Protein AF-A0A2A4NER6-F1 (afdb_monomer_lite)

Structure (mmCIF, N/CA/C/O backbone):
data_AF-A0A2A4NER6-F1
#
_entry.id   AF-A0A2A4NER6-F1
#
loop_
_atom_site.group_PDB
_atom_site.id
_atom_site.type_symbol
_atom_site.label_atom_id
_atom_site.label_alt_id
_atom_site.label_comp_id
_atom_site.label_asym_id
_atom_site.label_entity_id
_atom_site.label_seq_id
_atom_site.pdbx_PDB_ins_code
_atom_site.Cartn_x
_atom_site.Cartn_y
_atom_site.Cartn_z
_atom_site.occupancy
_atom_site.B_iso_or_equiv
_atom_site.auth_seq_id
_atom_site.auth_comp_id
_atom_site.auth_asym_id
_atom_site.auth_atom_id
_atom_site.pdbx_PDB_model_num
ATOM 1 N N . MET A 1 1 ? 39.758 15.049 -46.552 1.00 38.69 1 MET A N 1
ATOM 2 C CA . MET A 1 1 ? 39.589 13.635 -46.148 1.00 38.69 1 MET A CA 1
ATOM 3 C C . MET A 1 1 ? 38.946 13.609 -44.771 1.00 38.69 1 MET A C 1
ATOM 5 O O . MET A 1 1 ? 39.485 14.203 -43.851 1.00 38.69 1 MET A O 1
ATOM 9 N N . LYS A 1 2 ? 37.754 13.012 -44.674 1.00 47.19 2 LYS A N 1
ATOM 10 C CA . LYS A 1 2 ? 36.970 12.840 -43.442 1.00 47.19 2 LYS A CA 1
ATOM 11 C C . LYS A 1 2 ? 37.697 11.874 -42.506 1.00 47.19 2 LYS A C 1
ATOM 13 O O . LYS A 1 2 ? 38.049 10.797 -42.980 1.00 47.19 2 LYS A O 1
ATOM 18 N N . LYS A 1 3 ? 37.843 12.185 -41.214 1.00 44.66 3 LYS A N 1
ATOM 19 C CA . LYS A 1 3 ? 37.958 11.149 -40.174 1.00 44.66 3 LYS A CA 1
ATOM 20 C C . LYS A 1 3 ? 37.146 11.549 -38.948 1.00 44.66 3 LYS A C 1
ATOM 22 O O . LYS A 1 3 ? 37.328 12.617 -38.379 1.00 44.66 3 LYS A O 1
ATOM 27 N N . SER A 1 4 ? 36.174 10.690 -38.684 1.00 53.00 4 SER A N 1
ATOM 28 C CA . SER A 1 4 ? 35.025 10.860 -37.814 1.00 53.00 4 SER A CA 1
ATOM 29 C C . SER A 1 4 ? 35.380 10.789 -36.332 1.00 53.00 4 SER A C 1
ATOM 31 O O . SER A 1 4 ? 36.323 10.112 -35.928 1.00 53.00 4 SER A O 1
ATOM 33 N N . ILE A 1 5 ? 34.546 11.467 -35.550 1.00 53.56 5 ILE A N 1
ATOM 34 C CA . ILE A 1 5 ? 34.464 11.459 -34.091 1.00 53.56 5 ILE A CA 1
ATOM 35 C C . ILE A 1 5 ? 34.247 10.026 -33.580 1.00 53.56 5 ILE A C 1
ATOM 37 O O . ILE A 1 5 ? 33.275 9.374 -33.954 1.00 53.56 5 ILE A O 1
ATOM 41 N N . PHE A 1 6 ? 35.134 9.565 -32.698 1.00 48.59 6 PHE A N 1
ATOM 42 C CA . PHE A 1 6 ? 34.920 8.404 -31.836 1.00 48.59 6 PHE A CA 1
ATOM 43 C C . PHE A 1 6 ? 34.450 8.915 -30.468 1.00 48.59 6 PHE A C 1
ATOM 45 O O . PHE A 1 6 ? 35.260 9.287 -29.625 1.00 48.59 6 PHE A O 1
ATOM 52 N N . ILE A 1 7 ? 33.137 8.957 -30.251 1.00 55.19 7 ILE A N 1
ATOM 53 C CA . ILE A 1 7 ? 32.556 9.010 -28.906 1.00 55.19 7 ILE A CA 1
ATOM 54 C C . ILE A 1 7 ? 31.513 7.907 -28.864 1.00 55.19 7 ILE A C 1
ATOM 56 O O . ILE A 1 7 ? 30.404 8.063 -29.368 1.00 55.19 7 ILE A O 1
ATOM 60 N N . LEU A 1 8 ? 31.886 6.767 -28.298 1.00 51.22 8 LEU A N 1
ATOM 61 C CA . LEU A 1 8 ? 30.931 5.737 -27.932 1.00 51.22 8 LEU A CA 1
ATOM 62 C C . LEU A 1 8 ? 31.497 4.939 -26.756 1.00 51.22 8 LEU A C 1
ATOM 64 O O . LEU A 1 8 ? 32.675 4.599 -26.760 1.00 51.22 8 LEU A O 1
ATOM 68 N N . PHE A 1 9 ? 30.611 4.635 -25.803 1.00 50.06 9 PHE A N 1
ATOM 69 C CA . PHE A 1 9 ? 30.773 3.724 -24.661 1.00 50.06 9 PHE A CA 1
ATOM 70 C C . PHE A 1 9 ? 31.371 4.256 -23.347 1.00 50.06 9 PHE A C 1
ATOM 72 O O . PHE A 1 9 ? 32.383 3.749 -22.890 1.00 50.06 9 PHE A O 1
ATOM 79 N N . VAL A 1 10 ? 30.651 5.143 -22.637 1.00 48.16 10 VAL A N 1
ATOM 80 C CA . VAL A 1 10 ? 30.681 5.180 -21.149 1.00 48.16 10 VAL A CA 1
ATOM 81 C C . VAL A 1 10 ? 29.313 5.598 -20.562 1.00 48.16 10 VAL A C 1
ATOM 83 O O . VAL A 1 10 ? 29.219 6.544 -19.791 1.00 48.16 10 VAL A O 1
ATOM 86 N N . LEU A 1 11 ? 28.206 4.945 -20.942 1.00 49.12 11 LEU A N 1
ATOM 87 C CA . LEU A 1 11 ? 26.877 5.247 -20.354 1.00 49.12 11 LEU A CA 1
ATOM 88 C C . LEU A 1 11 ? 26.102 4.026 -19.827 1.00 49.12 11 LEU A C 1
ATOM 90 O O . LEU A 1 11 ? 25.093 4.198 -19.151 1.00 49.12 11 LEU A O 1
ATOM 94 N N . PHE A 1 12 ?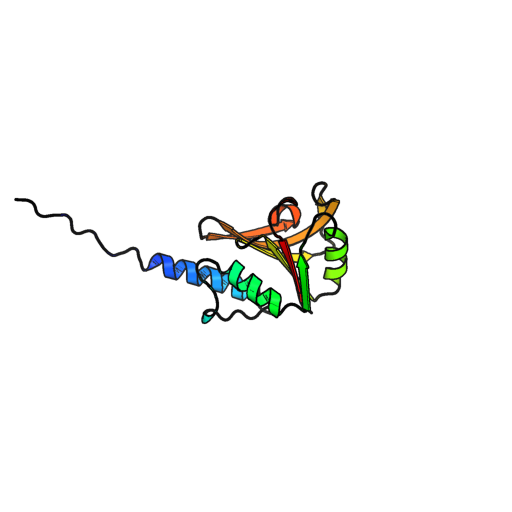 26.583 2.798 -20.044 1.00 49.75 12 PHE A N 1
ATOM 95 C CA . PHE A 1 12 ? 25.856 1.592 -19.620 1.00 49.75 12 PHE A CA 1
ATOM 96 C C . PHE A 1 12 ? 26.062 1.192 -18.147 1.00 49.75 12 PHE A C 1
ATOM 98 O O . PHE A 1 12 ? 25.217 0.496 -17.592 1.00 49.75 12 PHE A O 1
ATOM 105 N N . GLY A 1 13 ? 27.128 1.652 -17.480 1.00 51.19 13 GLY A N 1
ATOM 106 C CA . GLY A 1 13 ? 27.413 1.272 -16.086 1.00 51.19 13 GLY A CA 1
ATOM 107 C C . GLY A 1 13 ? 26.493 1.921 -15.041 1.00 51.19 13 GLY A C 1
ATOM 108 O O . GLY A 1 13 ? 26.164 1.302 -14.033 1.00 51.19 13 GLY A O 1
ATOM 109 N N . PHE A 1 14 ? 26.027 3.149 -15.286 1.00 54.59 14 PHE A N 1
ATOM 110 C CA . PHE A 1 14 ? 25.277 3.918 -14.283 1.00 54.59 14 PHE A CA 1
ATOM 111 C C . PHE A 1 14 ? 23.815 3.468 -14.129 1.00 54.59 14 PHE A C 1
ATOM 113 O O . PHE A 1 14 ? 23.272 3.510 -13.026 1.00 54.59 14 PHE A O 1
ATOM 120 N N . ALA A 1 15 ? 23.179 2.996 -15.206 1.00 58.31 15 ALA A N 1
ATOM 121 C CA . ALA A 1 15 ? 21.769 2.597 -15.176 1.00 58.31 15 ALA A CA 1
ATOM 122 C C . ALA A 1 15 ? 21.529 1.330 -14.333 1.00 58.31 15 ALA A C 1
ATOM 124 O O . ALA A 1 15 ? 20.560 1.270 -13.577 1.00 58.31 15 ALA A O 1
ATOM 125 N N . LEU A 1 16 ? 22.437 0.350 -14.417 1.00 58.28 16 LEU A N 1
ATOM 126 C CA . LEU A 1 16 ? 22.380 -0.891 -13.635 1.00 58.28 16 LEU A CA 1
ATOM 127 C C . LEU A 1 16 ? 22.551 -0.631 -12.134 1.00 58.28 16 LEU A C 1
ATOM 129 O O . LEU A 1 16 ? 21.780 -1.150 -11.330 1.00 58.28 16 LEU A O 1
ATOM 133 N N . SER A 1 17 ? 23.506 0.225 -11.756 1.00 62.28 17 SER A N 1
ATOM 134 C CA . SER A 1 17 ? 23.743 0.566 -10.347 1.00 62.28 17 SER A CA 1
ATOM 135 C C . SER A 1 17 ? 22.526 1.223 -9.688 1.00 62.28 17 SER A C 1
ATOM 137 O O . SER A 1 17 ? 22.194 0.890 -8.555 1.00 62.28 17 SER A O 1
ATOM 139 N N . ALA A 1 18 ? 21.839 2.134 -10.385 1.00 61.97 18 ALA A N 1
ATOM 140 C CA . ALA A 1 18 ? 20.674 2.828 -9.834 1.00 61.97 18 ALA A CA 1
ATOM 141 C C . ALA A 1 18 ? 19.452 1.905 -9.678 1.00 61.97 18 ALA A C 1
ATOM 143 O O . ALA A 1 18 ? 18.657 2.059 -8.749 1.00 61.97 18 ALA A O 1
ATOM 144 N N . GLN A 1 19 ? 19.282 0.929 -10.575 1.00 66.25 19 GLN A N 1
ATOM 145 C CA . GLN A 1 19 ? 18.209 -0.058 -10.449 1.00 66.25 19 GLN A CA 1
ATOM 146 C C . GLN A 1 19 ? 18.439 -1.019 -9.275 1.00 66.25 19 GLN A C 1
ATOM 148 O O . GLN A 1 19 ? 17.529 -1.179 -8.461 1.00 66.25 19 GLN A O 1
ATOM 153 N N . ASN A 1 20 ? 19.673 -1.507 -9.113 1.00 71.62 20 ASN A N 1
ATOM 154 C CA . ASN A 1 20 ? 20.177 -2.227 -7.928 1.00 71.62 20 ASN A CA 1
ATOM 155 C C . ASN A 1 20 ? 20.323 -1.336 -6.677 1.00 71.62 20 ASN A C 1
ATOM 157 O O . ASN A 1 20 ? 21.102 -1.616 -5.781 1.00 71.62 20 ASN A O 1
ATOM 161 N N . THR A 1 21 ? 19.682 -0.175 -6.626 1.00 82.94 21 THR A N 1
ATOM 162 C CA . THR A 1 21 ? 19.530 0.584 -5.374 1.00 82.94 21 THR A CA 1
ATOM 163 C C . THR A 1 21 ? 18.061 0.601 -4.970 1.00 82.94 21 THR A C 1
ATOM 165 O O . THR A 1 21 ? 17.719 0.551 -3.792 1.00 82.94 21 THR A O 1
ATOM 168 N N . LYS A 1 22 ? 17.155 0.622 -5.955 1.00 88.75 22 LYS A N 1
ATOM 169 C CA . LYS A 1 22 ? 15.709 0.614 -5.716 1.00 88.75 22 LYS A CA 1
ATOM 170 C C . LYS A 1 22 ? 15.229 -0.698 -5.113 1.00 88.75 22 LYS A C 1
ATOM 172 O O . LYS A 1 22 ? 14.372 -0.669 -4.234 1.00 88.75 22 LYS A O 1
ATOM 177 N N . VAL A 1 23 ? 15.735 -1.832 -5.596 1.00 90.75 23 VAL A N 1
ATOM 178 C CA . VAL A 1 23 ? 15.299 -3.147 -5.106 1.00 90.75 23 VAL A CA 1
ATOM 179 C C . VAL A 1 23 ? 15.738 -3.352 -3.663 1.00 90.75 23 VAL A C 1
ATOM 181 O O . VAL A 1 23 ? 14.968 -3.863 -2.862 1.00 90.75 23 VAL A O 1
ATOM 184 N N . GLU A 1 24 ? 16.922 -2.880 -3.308 1.00 91.56 24 GLU A N 1
ATOM 185 C CA . GLU A 1 24 ? 17.515 -2.940 -1.980 1.00 91.56 24 GLU A CA 1
ATOM 186 C C . GLU A 1 24 ? 16.716 -2.083 -1.001 1.00 91.56 24 GLU A C 1
ATOM 188 O O . GLU A 1 24 ? 16.360 -2.559 0.077 1.00 91.56 24 GLU A O 1
ATOM 193 N N . VAL A 1 25 ? 16.342 -0.862 -1.405 1.00 94.19 25 VAL A N 1
ATOM 194 C CA . VAL A 1 25 ? 15.441 -0.002 -0.624 1.00 94.19 25 VAL A CA 1
ATOM 195 C C . VAL A 1 25 ? 14.093 -0.690 -0.399 1.00 94.19 25 VAL A C 1
ATOM 197 O O . VAL A 1 25 ? 13.607 -0.741 0.729 1.00 94.19 25 VAL A O 1
ATOM 200 N N . LEU A 1 26 ? 13.497 -1.274 -1.444 1.00 95.31 26 LEU A N 1
ATOM 201 C CA . LEU A 1 26 ? 12.220 -1.987 -1.325 1.00 95.31 26 LEU A CA 1
ATOM 202 C C . LEU A 1 26 ? 12.338 -3.275 -0.496 1.00 95.31 26 LEU A C 1
ATOM 204 O O . LEU A 1 26 ? 11.407 -3.628 0.225 1.00 95.31 26 LEU A O 1
ATOM 208 N N . LYS A 1 27 ? 13.480 -3.962 -0.561 1.00 94.69 27 LYS A N 1
ATOM 209 C CA . LYS A 1 27 ? 13.774 -5.157 0.231 1.00 94.69 27 LYS A CA 1
ATOM 210 C C . LYS A 1 27 ? 13.861 -4.824 1.713 1.00 94.69 27 LYS A C 1
ATOM 212 O O . LYS A 1 27 ? 13.275 -5.543 2.516 1.00 94.69 27 LYS A O 1
ATOM 217 N N . GLU A 1 28 ? 14.543 -3.740 2.076 1.00 94.88 28 GLU A N 1
ATOM 218 C CA . GLU A 1 28 ? 14.581 -3.289 3.470 1.00 94.88 28 GLU A CA 1
ATOM 219 C C . GLU A 1 28 ? 13.201 -2.791 3.924 1.00 94.88 28 GLU A C 1
ATOM 221 O O . GLU A 1 28 ? 12.748 -3.152 5.005 1.00 94.88 28 GLU A O 1
ATOM 226 N N . PHE A 1 29 ? 12.477 -2.054 3.076 1.00 96.69 29 PHE A N 1
ATOM 227 C CA . PHE A 1 29 ? 11.118 -1.583 3.371 1.00 96.69 29 PHE A CA 1
ATOM 228 C C . PHE A 1 29 ? 10.127 -2.723 3.677 1.00 96.69 29 PHE A C 1
ATOM 230 O O . PHE A 1 29 ? 9.256 -2.591 4.544 1.00 96.69 29 PHE A O 1
ATOM 237 N N . LEU A 1 30 ? 10.258 -3.851 2.975 1.00 96.69 30 LEU A N 1
ATOM 238 C CA . LEU A 1 30 ? 9.390 -5.024 3.121 1.00 96.69 30 LEU A CA 1
ATOM 239 C C . LEU A 1 30 ? 9.921 -6.080 4.091 1.00 96.69 30 LEU A C 1
ATOM 241 O O . LEU A 1 30 ? 9.268 -7.104 4.303 1.00 96.69 30 LEU A O 1
ATOM 245 N N . LYS A 1 31 ? 11.076 -5.844 4.708 1.00 94.75 31 LYS A N 1
ATOM 246 C CA . LYS A 1 31 ? 11.680 -6.763 5.668 1.00 94.75 31 LYS A CA 1
ATOM 247 C C . LYS A 1 31 ? 10.718 -7.084 6.810 1.00 94.75 31 LYS A C 1
ATOM 249 O O . LYS A 1 31 ? 10.032 -6.211 7.335 1.00 94.75 31 LYS A O 1
ATOM 254 N N . GLY A 1 32 ? 10.656 -8.364 7.167 1.00 92.81 32 GLY A N 1
ATOM 255 C CA . GLY A 1 32 ? 9.712 -8.882 8.161 1.00 92.81 32 GLY A CA 1
ATOM 256 C C . GLY A 1 32 ? 8.282 -9.081 7.646 1.00 92.81 32 GLY A C 1
ATOM 257 O O . GLY A 1 32 ? 7.524 -9.780 8.300 1.00 92.81 32 GLY A O 1
ATOM 258 N N . THR A 1 33 ? 7.927 -8.545 6.472 1.00 94.50 33 THR A N 1
ATOM 259 C CA . THR A 1 33 ? 6.610 -8.747 5.843 1.00 94.50 33 THR A CA 1
ATOM 260 C C . THR A 1 33 ? 6.702 -9.662 4.621 1.00 94.50 33 THR A C 1
ATOM 262 O O . THR A 1 33 ? 5.978 -10.646 4.517 1.00 94.50 33 THR A O 1
ATOM 265 N N . LEU A 1 34 ? 7.595 -9.350 3.677 1.00 93.75 34 LEU A N 1
ATOM 266 C CA . LEU A 1 34 ? 7.729 -10.069 2.413 1.00 93.75 34 LEU A CA 1
ATOM 267 C C . LEU A 1 34 ? 9.204 -10.210 2.041 1.00 93.75 34 LEU A C 1
ATOM 269 O O . LEU A 1 34 ? 9.910 -9.220 1.853 1.00 93.75 34 LEU A O 1
ATOM 273 N N . GLN A 1 35 ? 9.678 -11.449 1.914 1.00 92.00 35 GLN A N 1
ATOM 274 C CA . GLN A 1 35 ? 11.056 -11.708 1.502 1.00 92.00 35 GLN A CA 1
ATOM 275 C C . GLN A 1 35 ? 11.199 -11.532 -0.010 1.00 92.00 35 GLN A C 1
ATOM 277 O O . GLN A 1 35 ? 10.601 -12.280 -0.783 1.00 92.00 35 GLN A O 1
ATOM 282 N N . LEU A 1 36 ? 12.004 -10.551 -0.425 1.00 90.56 36 LEU A N 1
ATOM 283 C CA . LEU A 1 36 ? 12.336 -10.336 -1.832 1.00 90.56 36 LEU A CA 1
ATOM 284 C C . LEU A 1 36 ? 13.618 -11.088 -2.201 1.00 90.56 36 LEU A C 1
ATOM 286 O O . LEU A 1 36 ? 14.694 -10.797 -1.662 1.00 90.56 36 LEU A O 1
ATOM 290 N N . ASP A 1 37 ? 13.505 -12.007 -3.157 1.00 85.25 37 ASP A N 1
ATOM 291 C CA . ASP A 1 37 ? 14.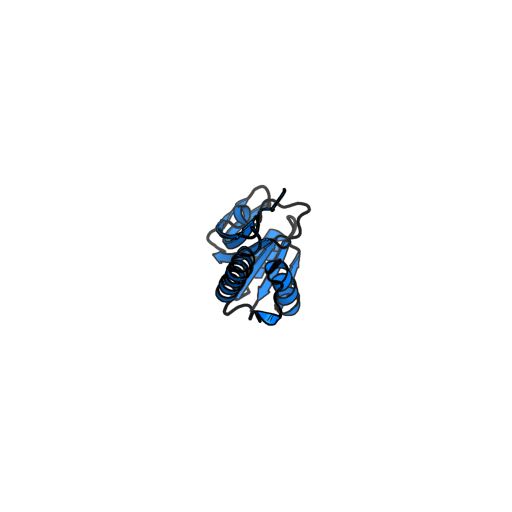651 -12.536 -3.890 1.00 85.25 37 ASP A CA 1
ATOM 292 C C . ASP A 1 37 ? 14.954 -11.610 -5.071 1.00 85.25 37 ASP A C 1
ATOM 294 O O . ASP A 1 37 ? 14.162 -11.504 -6.006 1.00 85.25 37 ASP A O 1
ATOM 298 N N . VAL A 1 38 ? 16.103 -10.932 -5.020 1.00 79.00 38 VAL A N 1
ATOM 299 C CA . VAL A 1 38 ? 16.530 -9.955 -6.033 1.00 79.00 38 VAL A CA 1
ATOM 300 C C . VAL A 1 38 ? 16.611 -10.597 -7.421 1.00 79.00 38 VAL A C 1
ATOM 302 O O . VAL A 1 38 ? 16.304 -9.933 -8.406 1.00 79.00 38 VAL A O 1
ATOM 305 N N . ALA A 1 39 ? 16.937 -11.893 -7.509 1.00 80.94 39 ALA A N 1
ATOM 306 C CA . ALA A 1 39 ? 17.011 -12.609 -8.782 1.00 80.94 39 ALA A CA 1
ATOM 307 C C . ALA A 1 39 ? 15.641 -12.774 -9.468 1.00 80.94 39 ALA A C 1
ATOM 309 O O . ALA A 1 39 ? 15.581 -12.970 -10.681 1.00 80.94 39 ALA A O 1
ATOM 310 N N . ALA A 1 40 ? 14.545 -12.676 -8.710 1.00 80.81 40 ALA A N 1
ATOM 311 C CA . ALA A 1 40 ? 13.176 -12.821 -9.202 1.00 80.81 40 ALA A CA 1
ATOM 312 C C . ALA A 1 40 ? 12.456 -11.476 -9.428 1.00 80.81 40 ALA A C 1
ATOM 314 O O . ALA A 1 40 ? 11.279 -11.467 -9.799 1.00 80.81 40 ALA A O 1
ATOM 315 N N . ILE A 1 41 ? 13.128 -10.341 -9.196 1.00 89.81 41 ILE A N 1
ATOM 316 C CA . ILE A 1 41 ? 12.550 -9.000 -9.347 1.00 89.81 41 ILE A CA 1
ATOM 317 C C . ILE A 1 41 ? 12.940 -8.391 -10.696 1.00 89.81 41 ILE A C 1
ATOM 319 O O . ILE A 1 41 ? 14.116 -8.258 -11.025 1.00 89.81 41 ILE A O 1
ATOM 323 N N . ASP A 1 42 ? 11.942 -7.929 -11.452 1.00 88.88 42 ASP A N 1
ATOM 324 C CA . ASP A 1 42 ? 12.164 -7.039 -12.592 1.00 88.88 42 ASP A CA 1
ATOM 325 C C . ASP A 1 42 ? 12.693 -5.683 -12.094 1.00 88.88 42 ASP A C 1
ATOM 327 O O . ASP A 1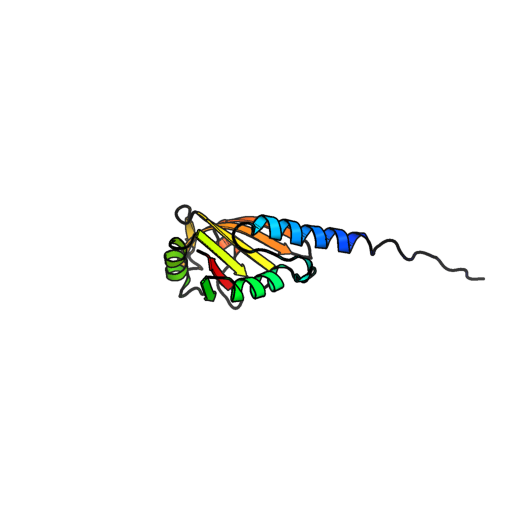 42 ? 11.971 -4.901 -11.473 1.00 88.88 42 ASP A O 1
ATOM 331 N N . LEU A 1 43 ? 13.960 -5.393 -12.387 1.00 85.44 43 LEU A N 1
ATOM 332 C CA . LEU A 1 43 ? 14.657 -4.170 -11.982 1.00 85.44 43 LEU A CA 1
ATOM 333 C C . LEU A 1 43 ? 14.057 -2.876 -12.577 1.00 85.44 43 LEU A C 1
ATOM 335 O O . LEU A 1 43 ? 14.181 -1.786 -11.999 1.00 85.44 43 LEU A O 1
ATOM 339 N N . GLY A 1 44 ? 13.398 -2.973 -13.734 1.00 85.00 44 GLY A N 1
ATOM 340 C CA . GLY A 1 44 ? 12.687 -1.869 -14.373 1.00 85.00 44 GLY A CA 1
ATOM 341 C C . GLY A 1 44 ? 11.313 -1.622 -13.751 1.00 85.00 44 GLY A C 1
ATOM 342 O O . GLY A 1 44 ? 10.875 -0.468 -13.664 1.00 85.00 44 GLY A O 1
ATOM 343 N N . GLN A 1 45 ? 10.656 -2.688 -13.286 1.00 89.12 45 GLN A N 1
ATOM 344 C CA . GLN A 1 45 ? 9.312 -2.680 -12.697 1.00 89.12 45 GLN A CA 1
ATOM 345 C C . GLN A 1 45 ? 9.261 -3.452 -11.359 1.00 89.12 45 GLN A C 1
ATOM 347 O O . GLN A 1 45 ? 8.525 -4.438 -11.222 1.00 89.12 45 GLN A O 1
ATOM 352 N N . PRO A 1 46 ? 10.000 -3.009 -10.324 1.00 93.12 46 PRO A N 1
ATOM 353 C CA . PRO A 1 46 ? 10.133 -3.784 -9.093 1.00 93.12 46 PRO A CA 1
ATOM 354 C C . PRO A 1 46 ? 8.813 -3.892 -8.324 1.00 93.12 46 PRO A C 1
ATOM 356 O O . PRO A 1 46 ? 8.476 -4.964 -7.829 1.00 93.12 46 PRO A O 1
ATOM 359 N N . ILE A 1 47 ? 8.010 -2.822 -8.295 1.00 95.31 47 ILE A N 1
ATOM 360 C CA . ILE A 1 47 ? 6.695 -2.822 -7.634 1.00 95.31 47 ILE A CA 1
ATOM 361 C C . ILE A 1 47 ? 5.729 -3.795 -8.328 1.00 95.31 47 ILE A C 1
ATOM 363 O O . ILE A 1 47 ? 4.989 -4.493 -7.648 1.00 95.31 47 ILE A O 1
ATOM 367 N N . PHE A 1 48 ? 5.778 -3.941 -9.656 1.00 95.00 48 PHE A N 1
ATOM 368 C CA . PHE A 1 48 ? 4.979 -4.960 -10.351 1.00 95.00 48 PHE A CA 1
ATOM 369 C C . PHE A 1 48 ? 5.347 -6.384 -9.914 1.00 95.00 48 PHE A C 1
ATOM 371 O O . PHE A 1 48 ? 4.467 -7.210 -9.666 1.00 95.00 48 PHE A O 1
ATOM 378 N N . SER A 1 49 ? 6.645 -6.668 -9.788 1.00 95.44 49 SER A N 1
ATOM 379 C CA . SER A 1 49 ? 7.128 -7.969 -9.309 1.00 95.44 49 SER A CA 1
ATOM 380 C C . SER A 1 49 ? 6.699 -8.222 -7.861 1.00 95.44 49 SER A C 1
ATOM 382 O O . SER A 1 49 ? 6.232 -9.312 -7.531 1.00 95.44 49 SER A O 1
ATOM 384 N N . ILE A 1 50 ? 6.765 -7.189 -7.017 1.00 96.62 50 ILE A N 1
ATOM 385 C CA . ILE A 1 50 ? 6.278 -7.232 -5.635 1.00 96.62 50 ILE A CA 1
ATOM 386 C C . ILE A 1 50 ? 4.769 -7.487 -5.591 1.00 96.62 50 ILE A C 1
ATOM 388 O O . ILE A 1 50 ? 4.345 -8.326 -4.806 1.00 96.62 50 ILE A O 1
ATOM 392 N N . ASN A 1 51 ? 3.961 -6.854 -6.448 1.00 97.25 51 ASN A N 1
ATOM 393 C CA . ASN A 1 51 ? 2.516 -7.102 -6.502 1.00 97.25 51 ASN A CA 1
ATOM 394 C C . ASN A 1 51 ? 2.214 -8.575 -6.788 1.00 97.25 51 ASN A C 1
ATOM 396 O O . ASN A 1 51 ? 1.361 -9.166 -6.127 1.00 97.25 51 ASN A O 1
ATOM 400 N N . LYS A 1 52 ? 2.919 -9.183 -7.753 1.00 96.50 52 LYS A N 1
ATOM 401 C CA . LYS A 1 52 ? 2.766 -10.613 -8.064 1.00 96.50 52 LYS A CA 1
ATOM 402 C C . LYS A 1 52 ? 3.115 -11.482 -6.865 1.00 96.50 52 LYS A C 1
ATOM 404 O O . LYS A 1 52 ? 2.359 -12.385 -6.524 1.00 96.50 52 LYS A O 1
ATOM 409 N N . LEU A 1 53 ? 4.239 -11.191 -6.215 1.00 96.31 53 LEU A N 1
ATOM 410 C CA . LEU A 1 53 ? 4.691 -11.952 -5.060 1.00 96.31 53 LEU A CA 1
ATOM 411 C C . LEU A 1 53 ? 3.726 -11.803 -3.872 1.00 96.31 53 LEU A C 1
ATOM 413 O O . LEU A 1 53 ? 3.309 -12.801 -3.291 1.00 96.31 53 LEU A O 1
ATOM 417 N N . ALA A 1 54 ? 3.316 -10.576 -3.553 1.00 97.44 54 ALA A N 1
ATOM 418 C CA . ALA A 1 54 ? 2.362 -10.277 -2.492 1.00 97.44 54 ALA A CA 1
ATOM 419 C C . ALA A 1 54 ? 0.994 -10.919 -2.756 1.00 97.44 54 ALA A C 1
ATOM 421 O O . ALA A 1 54 ? 0.389 -11.439 -1.828 1.00 97.44 54 ALA A O 1
ATOM 422 N N . SER A 1 55 ? 0.547 -10.986 -4.014 1.00 97.44 55 SER A N 1
ATOM 423 C CA . SER A 1 55 ? -0.715 -11.652 -4.376 1.00 97.44 55 SER A CA 1
ATOM 424 C C . SER A 1 55 ? -0.727 -13.150 -4.051 1.00 97.44 55 SER A C 1
ATOM 426 O O . SER A 1 55 ? -1.793 -13.728 -3.878 1.00 97.44 55 SER A O 1
ATOM 428 N N . VAL A 1 56 ? 0.449 -13.780 -3.983 1.00 96.81 56 VAL A N 1
ATOM 429 C CA . VAL A 1 56 ? 0.605 -15.204 -3.643 1.00 96.81 56 VAL A CA 1
ATOM 430 C C . VAL A 1 56 ? 0.879 -15.407 -2.151 1.00 96.81 56 VAL A C 1
ATOM 432 O O . VAL A 1 56 ? 0.577 -16.468 -1.612 1.00 96.81 56 VAL A O 1
ATOM 435 N N . LYS A 1 57 ? 1.514 -14.431 -1.494 1.00 97.19 57 LYS A N 1
ATOM 436 C CA . LYS A 1 57 ? 2.049 -14.576 -0.131 1.00 97.19 57 LYS A CA 1
ATOM 437 C C . LYS A 1 57 ? 1.225 -13.893 0.954 1.00 97.19 57 LYS A C 1
ATOM 439 O O . LYS A 1 57 ? 1.400 -14.246 2.112 1.00 97.19 57 LYS A O 1
ATOM 444 N N . ALA A 1 58 ? 0.394 -12.917 0.605 1.00 98.19 58 ALA A N 1
ATOM 445 C CA . ALA A 1 58 ? -0.480 -12.259 1.564 1.00 98.19 58 ALA A CA 1
ATOM 446 C C . ALA A 1 58 ? -1.559 -13.225 2.058 1.00 98.19 58 ALA A C 1
ATOM 448 O O . ALA A 1 58 ? -2.089 -14.024 1.285 1.00 98.19 58 ALA A O 1
ATOM 449 N N . ASP A 1 59 ? -1.930 -13.101 3.329 1.00 98.56 59 ASP A N 1
ATOM 450 C CA . ASP A 1 59 ? -3.070 -13.816 3.901 1.00 98.56 59 ASP A CA 1
ATOM 451 C C . ASP A 1 59 ? -4.386 -13.369 3.259 1.00 98.56 59 ASP A C 1
ATOM 453 O O . ASP A 1 59 ? -5.325 -14.155 3.125 1.00 98.56 59 ASP A O 1
ATOM 457 N N . LYS A 1 60 ? -4.455 -12.095 2.853 1.00 98.56 60 LYS A N 1
ATOM 458 C CA . LYS A 1 60 ? -5.603 -11.547 2.137 1.00 98.56 60 LYS A CA 1
ATOM 459 C C . LYS A 1 60 ? -5.182 -10.517 1.097 1.00 98.56 60 LYS A C 1
ATOM 461 O O . LYS A 1 60 ? -4.331 -9.664 1.352 1.00 98.56 60 LYS A O 1
ATOM 466 N N . VAL A 1 61 ? -5.832 -10.582 -0.062 1.00 98.69 61 VAL A N 1
ATOM 467 C CA . VAL A 1 61 ? -5.675 -9.634 -1.170 1.00 98.69 61 VAL A CA 1
ATOM 468 C C . VAL A 1 61 ? -7.038 -9.038 -1.484 1.00 98.69 61 VAL A C 1
ATOM 470 O O . VAL A 1 61 ? -8.006 -9.780 -1.647 1.00 98.69 61 VAL A O 1
ATOM 473 N N . ILE A 1 62 ? -7.128 -7.711 -1.547 1.00 98.62 62 ILE A N 1
ATOM 474 C CA . ILE A 1 62 ? -8.391 -7.003 -1.776 1.00 98.62 62 ILE A CA 1
ATOM 475 C C . ILE A 1 62 ? -8.173 -5.889 -2.796 1.00 98.62 62 ILE A C 1
ATOM 477 O O . ILE A 1 62 ? -7.239 -5.099 -2.661 1.00 98.62 62 ILE A O 1
ATOM 481 N N . ASP A 1 63 ? -9.057 -5.783 -3.783 1.00 98.25 63 ASP A N 1
ATOM 482 C CA . ASP A 1 63 ? -9.104 -4.613 -4.658 1.00 98.25 63 ASP A CA 1
ATOM 483 C C . ASP A 1 63 ? -9.747 -3.441 -3.909 1.00 98.25 63 ASP A C 1
ATOM 485 O O . ASP A 1 63 ? -10.901 -3.507 -3.480 1.00 98.25 63 ASP A O 1
ATOM 489 N N . LEU A 1 64 ? -8.982 -2.369 -3.715 1.00 98.50 64 LEU A N 1
ATOM 490 C CA . LEU A 1 64 ? -9.409 -1.198 -2.961 1.00 98.50 64 LEU A CA 1
ATOM 491 C C . LEU A 1 64 ? -10.236 -0.269 -3.846 1.00 98.50 64 LEU A C 1
ATOM 493 O O . LEU A 1 64 ? -9.753 0.263 -4.849 1.00 98.50 64 LEU A O 1
ATOM 497 N N . THR A 1 65 ? -11.462 -0.013 -3.420 1.00 98.19 65 THR A N 1
ATOM 498 C CA . THR A 1 65 ? -12.427 0.847 -4.104 1.00 98.19 65 THR A CA 1
ATOM 499 C C . THR A 1 65 ? -12.930 1.927 -3.153 1.00 98.19 65 THR A C 1
ATOM 501 O O . THR A 1 65 ? -12.666 1.891 -1.949 1.00 98.19 65 THR A O 1
ATOM 504 N N . LYS A 1 66 ? -13.640 2.929 -3.678 1.00 97.50 66 LYS A N 1
ATOM 505 C CA . LYS A 1 66 ? -14.255 3.951 -2.820 1.00 97.50 66 LYS A CA 1
ATOM 506 C C . LYS A 1 66 ? -15.338 3.332 -1.934 1.00 97.50 66 LYS A C 1
ATOM 508 O O . LYS A 1 66 ? -15.556 3.782 -0.818 1.00 97.50 66 LYS A O 1
ATOM 513 N N . GLU A 1 67 ? -16.003 2.309 -2.444 1.00 97.94 67 GLU A N 1
ATOM 514 C CA . GLU A 1 67 ? -17.150 1.661 -1.829 1.00 97.94 67 GLU A CA 1
ATOM 515 C C . GLU A 1 67 ? -16.727 0.785 -0.645 1.00 97.94 67 GLU A C 1
ATOM 517 O O . GLU A 1 67 ? -17.458 0.711 0.336 1.00 97.94 67 GLU A O 1
ATOM 522 N N . ASN A 1 68 ? -15.536 0.172 -0.701 1.00 98.44 68 ASN A N 1
ATOM 523 C CA . ASN A 1 68 ? -15.073 -0.763 0.330 1.00 98.44 68 ASN A CA 1
ATOM 524 C C . ASN A 1 68 ? -13.965 -0.228 1.253 1.00 98.44 68 ASN A C 1
ATOM 526 O O . ASN A 1 68 ? -13.648 -0.884 2.242 1.00 98.44 68 ASN A O 1
ATOM 530 N N . VAL A 1 69 ? -13.369 0.940 0.977 1.00 98.56 69 VAL A N 1
ATOM 531 C CA . VAL A 1 69 ? -12.180 1.425 1.710 1.00 98.56 69 VAL A CA 1
ATOM 532 C C . VAL A 1 69 ? -12.373 1.467 3.228 1.00 98.56 69 VAL A C 1
ATOM 534 O O . VAL A 1 69 ? -11.451 1.125 3.962 1.00 98.56 69 VAL A O 1
ATOM 537 N N . ALA A 1 70 ? -13.557 1.843 3.718 1.00 98.50 70 ALA A N 1
ATOM 538 C CA . ALA A 1 70 ? -13.821 1.914 5.153 1.00 98.50 70 ALA A CA 1
ATOM 539 C C . ALA A 1 70 ? -13.767 0.525 5.813 1.00 98.50 70 ALA A C 1
ATOM 541 O O . ALA A 1 70 ? -13.102 0.352 6.833 1.00 98.50 70 ALA A O 1
ATOM 542 N N . GLU A 1 71 ? -14.415 -0.465 5.201 1.00 98.62 71 GLU A N 1
ATOM 543 C CA . GLU A 1 71 ? -14.442 -1.848 5.685 1.00 98.62 71 GLU A CA 1
ATOM 544 C C . GLU A 1 71 ? -13.062 -2.499 5.580 1.00 98.62 71 GLU A C 1
ATOM 546 O O . GLU A 1 71 ? -12.600 -3.130 6.527 1.00 98.62 71 GLU A O 1
ATOM 551 N N . VAL A 1 72 ? -12.362 -2.277 4.464 1.00 98.69 72 VAL A N 1
ATOM 552 C CA . VAL A 1 72 ? -11.012 -2.807 4.239 1.00 98.69 72 VAL A CA 1
ATOM 553 C C . VAL A 1 72 ? -10.026 -2.263 5.268 1.00 98.69 72 VAL A C 1
ATOM 555 O O . VAL A 1 72 ? -9.230 -3.025 5.813 1.00 98.69 72 VAL A O 1
ATOM 558 N N . LEU A 1 73 ? -10.075 -0.962 5.569 1.00 98.62 73 LEU A N 1
ATOM 559 C CA . LEU A 1 73 ? -9.210 -0.366 6.589 1.00 98.62 73 LEU A CA 1
ATOM 560 C C . LEU A 1 73 ? -9.560 -0.850 8.000 1.00 98.62 73 LEU A C 1
ATOM 562 O O . LEU A 1 73 ? -8.650 -1.059 8.798 1.00 98.62 73 LEU A O 1
ATOM 566 N N . ALA A 1 74 ? -10.842 -1.056 8.309 1.00 98.44 74 ALA A N 1
ATOM 567 C CA . ALA A 1 74 ? -11.259 -1.624 9.589 1.00 98.44 74 ALA A CA 1
ATOM 568 C C . ALA A 1 74 ? -10.773 -3.073 9.748 1.00 98.44 74 ALA A C 1
ATOM 570 O O . ALA A 1 74 ? -10.250 -3.440 10.798 1.00 98.44 74 ALA A O 1
ATOM 571 N N . GLU A 1 75 ? -10.886 -3.882 8.694 1.00 98.50 75 GLU A N 1
ATOM 572 C CA . GLU A 1 75 ? -10.381 -5.251 8.687 1.00 98.50 75 GLU A CA 1
ATOM 573 C C . GLU A 1 75 ? -8.856 -5.297 8.832 1.00 98.50 75 GLU A C 1
ATOM 575 O O . GLU A 1 75 ? -8.337 -6.115 9.594 1.00 98.50 75 GLU A O 1
ATOM 580 N N . ALA A 1 76 ? -8.144 -4.403 8.142 1.00 98.50 76 ALA A N 1
ATOM 581 C CA . ALA A 1 76 ? -6.687 -4.347 8.135 1.00 98.50 76 ALA A CA 1
ATOM 582 C C . ALA A 1 76 ? -6.069 -4.132 9.528 1.00 98.50 76 ALA A C 1
ATOM 584 O O . ALA A 1 76 ? -4.928 -4.537 9.738 1.00 98.50 76 ALA A O 1
ATOM 585 N N . LYS A 1 77 ? -6.817 -3.577 10.494 1.00 98.00 77 LYS A N 1
ATOM 586 C CA . LYS A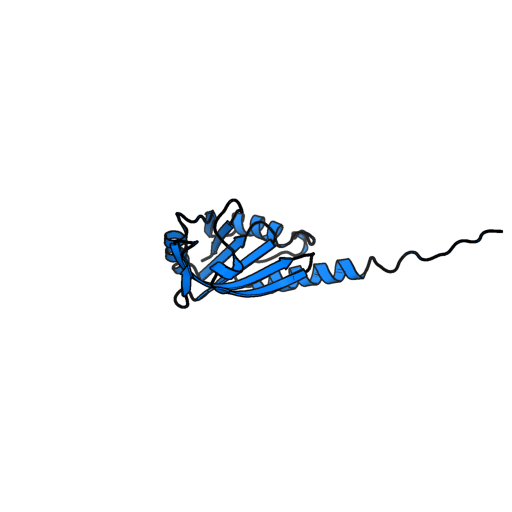 1 77 ? -6.385 -3.455 11.900 1.00 98.00 77 LYS A CA 1
ATOM 587 C C . LYS A 1 77 ? -6.143 -4.808 12.585 1.00 98.00 77 LYS A C 1
ATOM 589 O O . LYS A 1 77 ? -5.444 -4.862 13.589 1.00 98.00 77 LYS A O 1
ATOM 594 N N . ASN A 1 78 ? -6.704 -5.897 12.053 1.00 98.25 78 ASN A N 1
ATOM 595 C CA . ASN A 1 78 ? -6.538 -7.253 12.591 1.00 98.25 78 ASN A CA 1
ATOM 596 C C . ASN A 1 78 ? -5.300 -7.983 12.039 1.00 98.25 78 ASN A C 1
ATOM 598 O O . ASN A 1 78 ? -5.129 -9.176 12.286 1.00 98.25 78 ASN A O 1
ATOM 602 N N . TYR A 1 79 ? -4.468 -7.294 11.258 1.00 98.31 79 TYR A N 1
ATOM 603 C CA . TYR A 1 79 ? -3.276 -7.838 10.616 1.00 98.31 79 TYR A CA 1
ATOM 604 C C . TYR A 1 79 ? -2.039 -7.082 11.101 1.00 98.31 79 TYR A C 1
ATOM 606 O O . TYR A 1 79 ? -2.119 -5.902 11.441 1.00 98.31 79 TYR A O 1
ATOM 614 N N . SER A 1 80 ? -0.880 -7.744 11.122 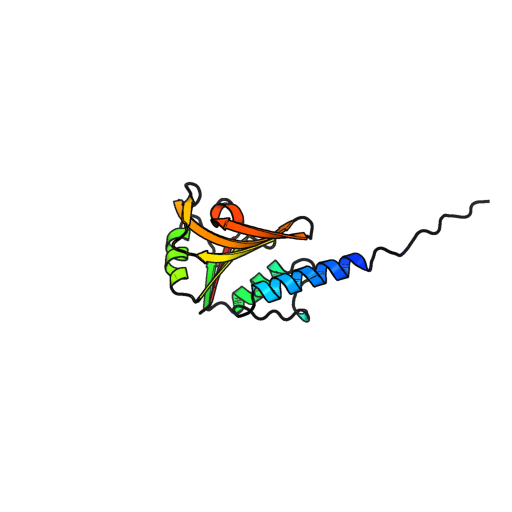1.00 97.50 80 SER A N 1
ATOM 615 C CA . SER A 1 80 ? 0.366 -7.105 11.561 1.00 97.50 80 SER A CA 1
ATOM 616 C C . SER A 1 80 ? 0.891 -6.108 10.534 1.00 97.50 80 SER A C 1
ATOM 618 O O . SER A 1 80 ? 1.560 -5.138 10.887 1.00 97.50 80 SER A O 1
ATOM 620 N N . THR A 1 81 ? 0.601 -6.331 9.249 1.00 98.31 81 THR A N 1
ATOM 621 C CA . THR A 1 81 ? 0.992 -5.422 8.176 1.00 98.31 81 THR A CA 1
ATOM 622 C C . THR A 1 81 ? -0.113 -5.262 7.137 1.00 98.31 81 THR A C 1
ATOM 624 O O . THR A 1 81 ? -0.620 -6.238 6.587 1.00 98.31 81 THR A O 1
ATOM 627 N N . CYS A 1 82 ? -0.407 -4.006 6.796 1.00 98.69 82 CYS A N 1
ATOM 628 C CA . CYS A 1 82 ? -1.241 -3.622 5.662 1.00 98.69 82 CYS A CA 1
ATOM 629 C C . CYS A 1 82 ? -0.393 -2.870 4.634 1.00 98.69 82 CYS A C 1
ATOM 631 O O . CYS A 1 82 ? 0.121 -1.784 4.920 1.00 98.69 82 CYS A O 1
ATOM 633 N N . ILE A 1 83 ? -0.237 -3.450 3.443 1.00 98.75 83 ILE A N 1
ATOM 634 C CA . ILE A 1 83 ? 0.420 -2.812 2.300 1.00 98.75 83 ILE A CA 1
ATOM 635 C C . ILE A 1 83 ? -0.630 -2.485 1.248 1.00 98.75 83 ILE A C 1
ATOM 637 O O . ILE A 1 83 ? -1.437 -3.331 0.885 1.00 98.75 83 ILE A O 1
ATOM 641 N N . ILE A 1 84 ? -0.583 -1.274 0.707 1.00 98.75 84 ILE A N 1
ATOM 642 C CA . ILE A 1 84 ? -1.420 -0.838 -0.403 1.00 98.75 84 ILE A CA 1
ATOM 643 C C . ILE A 1 84 ? -0.512 -0.490 -1.573 1.00 98.75 84 ILE A C 1
ATOM 645 O O . ILE A 1 84 ? 0.508 0.181 -1.417 1.00 98.75 84 ILE A O 1
ATOM 649 N N . THR A 1 85 ? -0.884 -0.935 -2.764 1.00 98.62 85 THR A N 1
ATOM 650 C CA . THR A 1 85 ? -0.186 -0.593 -4.005 1.00 98.62 85 THR A CA 1
ATOM 651 C C . THR A 1 85 ? -1.123 0.134 -4.945 1.00 98.62 85 THR A C 1
ATOM 653 O O . THR A 1 85 ? -2.336 -0.068 -4.894 1.00 98.62 85 THR A O 1
ATOM 656 N N . VAL A 1 86 ? -0.568 1.004 -5.787 1.00 98.19 86 VAL A N 1
ATOM 657 C CA . VAL A 1 86 ? -1.322 1.710 -6.828 1.00 98.19 86 VAL A CA 1
ATOM 658 C C . VAL A 1 86 ? -0.659 1.443 -8.171 1.00 98.19 86 VAL A C 1
ATOM 660 O O . VAL A 1 86 ? 0.470 1.880 -8.422 1.00 98.19 86 VAL A O 1
ATOM 663 N N . GLY A 1 87 ? -1.357 0.697 -9.028 1.00 96.25 87 GLY A N 1
ATOM 664 C CA . GLY A 1 87 ? -0.789 0.128 -10.245 1.00 96.25 87 GLY A CA 1
ATOM 665 C C . GLY A 1 87 ? 0.570 -0.523 -9.973 1.00 96.25 87 GLY A C 1
ATOM 666 O O . GLY A 1 87 ? 0.709 -1.366 -9.092 1.00 96.25 87 GLY A O 1
ATOM 667 N N . VAL A 1 88 ? 1.587 -0.086 -10.713 1.00 95.56 88 VAL A N 1
ATOM 668 C CA . VAL A 1 88 ? 2.957 -0.628 -10.654 1.00 95.56 88 VAL A CA 1
ATOM 669 C C . VAL A 1 88 ? 3.996 0.390 -10.182 1.00 95.56 88 VAL A C 1
ATOM 671 O O . VAL A 1 88 ? 5.189 0.194 -10.394 1.00 95.56 88 VAL A O 1
ATOM 674 N N . HIS A 1 89 ? 3.565 1.511 -9.596 1.00 94.88 89 HIS A N 1
ATOM 675 C CA . HIS A 1 89 ? 4.471 2.619 -9.273 1.00 94.88 89 HIS A CA 1
ATOM 676 C C . HIS A 1 89 ? 4.358 3.153 -7.851 1.00 94.88 89 HIS A C 1
ATOM 678 O O . HIS A 1 89 ? 5.245 3.893 -7.447 1.00 94.88 89 HIS A O 1
ATOM 684 N N . THR A 1 90 ? 3.341 2.784 -7.077 1.00 98.00 90 THR A N 1
ATOM 685 C CA . THR A 1 90 ? 3.252 3.187 -5.668 1.00 98.00 90 THR A CA 1
ATOM 686 C C . THR A 1 90 ? 3.104 1.966 -4.784 1.00 98.00 90 THR A C 1
ATOM 688 O O . THR A 1 90 ? 2.318 1.073 -5.096 1.00 98.00 90 THR A O 1
ATOM 691 N N . ILE A 1 91 ? 3.820 1.965 -3.665 1.00 98.56 91 ILE A N 1
ATOM 692 C CA . ILE A 1 91 ? 3.677 1.000 -2.578 1.00 98.56 91 ILE A CA 1
ATOM 693 C C . ILE A 1 91 ? 3.712 1.752 -1.250 1.00 98.56 91 ILE A C 1
ATOM 695 O O . ILE A 1 91 ? 4.569 2.606 -1.050 1.00 98.56 91 ILE A O 1
ATOM 699 N N . VAL A 1 92 ? 2.783 1.465 -0.345 1.00 98.69 92 VAL A N 1
ATOM 700 C CA . VAL A 1 92 ? 2.685 2.117 0.964 1.00 98.69 92 VAL A CA 1
ATOM 701 C C . VAL A 1 92 ? 2.309 1.101 2.030 1.00 98.69 92 VAL A C 1
ATOM 703 O O . VAL A 1 92 ? 1.483 0.231 1.789 1.00 98.69 92 VAL A O 1
ATOM 706 N N . LYS A 1 93 ? 2.925 1.204 3.205 1.00 98.69 93 LYS A N 1
ATOM 707 C CA . LYS A 1 93 ? 2.569 0.469 4.417 1.00 98.69 93 LYS A CA 1
ATOM 708 C C . LYS A 1 93 ? 1.785 1.418 5.319 1.00 98.69 93 LYS A C 1
ATOM 710 O O . LYS A 1 93 ? 2.219 2.552 5.523 1.00 98.69 93 LYS A O 1
ATOM 715 N N . VAL A 1 94 ? 0.641 0.978 5.835 1.00 98.69 94 VAL A N 1
ATOM 716 C CA . VAL A 1 94 ? -0.084 1.738 6.865 1.00 98.69 94 VAL A CA 1
ATOM 717 C C . VAL A 1 94 ? 0.728 1.680 8.152 1.00 98.69 94 VAL A C 1
ATOM 719 O O . VAL A 1 94 ? 1.128 0.595 8.570 1.00 98.69 94 VAL A O 1
ATOM 722 N N . THR A 1 95 ? 1.017 2.837 8.741 1.00 98.31 95 THR A N 1
ATOM 723 C CA . THR A 1 95 ? 1.871 2.938 9.934 1.00 98.31 95 THR A CA 1
ATOM 724 C C . THR A 1 95 ? 1.077 3.210 11.198 1.00 98.31 95 THR A C 1
ATOM 726 O O . THR A 1 95 ? 1.487 2.768 12.264 1.00 98.31 95 THR A O 1
ATOM 729 N N . ASP A 1 96 ? -0.043 3.919 11.083 1.00 98.38 96 ASP A N 1
ATOM 730 C CA . ASP A 1 96 ? -0.910 4.239 12.211 1.00 98.38 96 ASP A CA 1
ATOM 731 C C . ASP A 1 96 ? -2.354 4.365 11.716 1.00 98.38 96 ASP A C 1
ATOM 733 O O . ASP A 1 96 ? -2.651 5.183 10.847 1.00 98.38 96 ASP A O 1
ATOM 737 N N . PHE A 1 97 ? -3.240 3.511 12.232 1.00 98.19 97 PHE A N 1
ATOM 738 C CA . PHE A 1 97 ? -4.658 3.513 11.875 1.00 98.19 97 PHE A CA 1
ATOM 739 C C . PHE A 1 97 ? -5.483 4.554 12.642 1.00 98.19 97 PHE A C 1
ATOM 741 O O . PHE A 1 97 ? -6.603 4.853 12.222 1.00 98.19 97 PHE A O 1
ATOM 748 N N . GLU A 1 98 ? -4.959 5.062 13.757 1.00 97.62 98 GLU A N 1
ATOM 749 C CA . GLU A 1 98 ? -5.622 6.027 14.632 1.00 97.62 98 GLU A CA 1
ATOM 750 C C . GLU A 1 98 ? -5.232 7.466 14.263 1.00 97.62 98 GLU A C 1
ATOM 752 O O . GLU A 1 98 ? -6.083 8.355 14.292 1.00 97.62 98 GLU A O 1
ATOM 757 N N . ASP A 1 99 ? -3.989 7.698 13.821 1.00 98.31 99 ASP A N 1
ATOM 758 C CA . ASP A 1 99 ? -3.608 8.950 13.153 1.00 98.31 99 ASP A CA 1
ATOM 759 C C . ASP A 1 99 ? -4.143 8.959 11.716 1.00 98.31 99 ASP A C 1
ATOM 761 O O . ASP A 1 99 ? -3.544 8.420 10.781 1.00 98.31 99 ASP A O 1
ATOM 765 N N . CYS A 1 100 ? -5.319 9.557 11.532 1.00 98.06 100 CYS A N 1
ATOM 766 C CA . CYS A 1 100 ? -6.004 9.577 10.249 1.00 98.06 100 CYS A CA 1
ATOM 767 C C . CYS A 1 100 ? -6.542 10.963 9.883 1.00 98.06 100 CYS A C 1
ATOM 769 O O . CYS A 1 100 ? -6.899 11.783 10.728 1.00 98.06 100 CYS A O 1
ATOM 771 N N . SER A 1 101 ? -6.649 11.215 8.574 1.00 98.44 101 SER A N 1
ATOM 772 C CA . SER A 1 101 ? -7.193 12.462 8.037 1.00 98.44 101 SER A CA 1
ATOM 773 C C . SER A 1 101 ? -8.450 12.205 7.200 1.00 98.44 101 SER A C 1
ATOM 775 O O . SER A 1 101 ? -8.393 11.419 6.244 1.00 98.44 101 SER A O 1
ATOM 777 N N . PRO A 1 102 ? -9.580 12.890 7.475 1.00 98.12 102 PRO A N 1
ATOM 778 C CA . PRO A 1 102 ? -10.799 12.751 6.685 1.00 98.12 102 PRO A CA 1
ATOM 779 C C . PRO A 1 102 ? -10.567 13.019 5.195 1.00 98.12 102 PRO A C 1
ATOM 781 O O . PRO A 1 102 ? -9.809 13.917 4.805 1.00 98.12 102 PRO A O 1
ATOM 784 N N . SER A 1 103 ? -11.235 12.248 4.341 1.00 98.19 103 SER A N 1
ATOM 785 C CA . SER A 1 103 ? -11.175 12.415 2.891 1.00 98.19 103 SER A CA 1
ATOM 786 C C . SER A 1 103 ? -12.564 12.375 2.275 1.00 98.19 103 SER A C 1
ATOM 788 O O . SER A 1 103 ? -13.191 11.323 2.217 1.00 98.19 103 SER A O 1
ATOM 790 N N . GLY A 1 104 ? -13.021 13.500 1.720 1.00 98.06 104 GLY A N 1
ATOM 791 C CA . GLY A 1 104 ? -14.284 13.536 0.973 1.00 98.06 104 GLY A CA 1
ATOM 792 C C . GLY A 1 104 ? -14.254 12.692 -0.309 1.00 98.06 104 GLY A C 1
ATOM 793 O O . GLY A 1 104 ? -15.279 12.166 -0.728 1.00 98.06 104 GLY A O 1
ATOM 794 N N . ALA A 1 105 ? -13.076 12.512 -0.918 1.00 97.62 105 ALA A N 1
ATOM 795 C CA . ALA A 1 105 ? -12.936 11.697 -2.125 1.00 97.62 105 ALA A CA 1
ATOM 796 C C . ALA A 1 105 ? -13.116 10.200 -1.829 1.00 97.62 105 ALA A C 1
ATOM 798 O O . ALA A 1 105 ? -13.809 9.512 -2.576 1.00 97.62 105 ALA A O 1
ATOM 799 N N . TRP A 1 106 ? -12.517 9.724 -0.734 1.00 98.06 106 TRP A N 1
ATOM 800 C CA . TRP A 1 106 ? -12.598 8.329 -0.290 1.00 98.06 106 TRP A CA 1
ATOM 801 C C . TRP A 1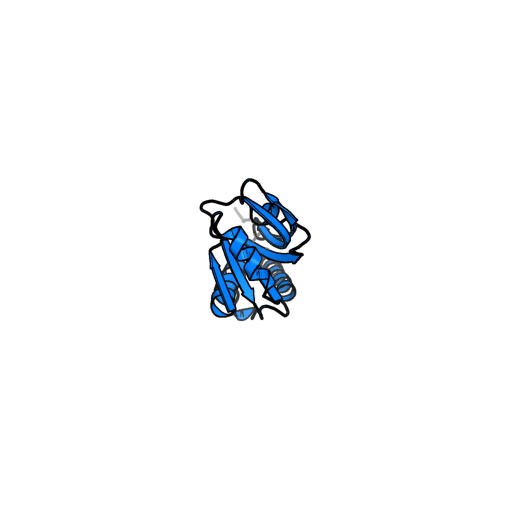 106 ? -13.809 8.045 0.607 1.00 98.06 106 TRP A C 1
ATOM 803 O O . TRP A 1 106 ? -14.155 6.890 0.793 1.00 98.06 106 TRP A O 1
ATOM 813 N N . GLY A 1 107 ? -14.467 9.075 1.145 1.00 97.69 107 GLY A N 1
ATOM 814 C CA . GLY A 1 107 ? -15.637 8.924 2.014 1.00 97.69 107 GLY A CA 1
ATOM 815 C C . GLY A 1 107 ? -15.325 8.352 3.400 1.00 97.69 107 GLY A C 1
ATOM 816 O O . GLY A 1 107 ? -16.241 7.934 4.095 1.00 97.69 107 GLY A O 1
ATOM 817 N N . THR A 1 108 ? -14.054 8.323 3.809 1.00 98.19 108 THR A N 1
ATOM 818 C CA . THR A 1 108 ? -13.625 7.787 5.108 1.00 98.19 108 THR A CA 1
ATOM 819 C C . THR A 1 108 ? -12.391 8.520 5.642 1.00 98.19 108 THR A C 1
ATOM 821 O O . THR A 1 108 ? -11.795 9.359 4.949 1.00 98.19 108 THR A O 1
ATOM 824 N N . CYS A 1 109 ? -12.012 8.222 6.885 1.00 98.00 109 CYS A N 1
ATOM 825 C CA . CYS A 1 109 ? -10.744 8.659 7.452 1.00 98.00 109 CYS A CA 1
ATOM 826 C C . CYS A 1 109 ? -9.601 7.828 6.868 1.00 98.00 109 CYS A C 1
ATOM 828 O O . CYS A 1 109 ? -9.638 6.600 6.897 1.00 98.00 109 CYS A O 1
ATOM 830 N N . MET A 1 110 ? -8.594 8.500 6.312 1.00 98.56 110 MET A N 1
ATOM 831 C CA . MET A 1 110 ? -7.479 7.847 5.634 1.00 98.56 110 MET A CA 1
ATOM 832 C C . MET A 1 110 ? -6.247 7.889 6.549 1.00 98.56 110 MET A C 1
ATOM 834 O O . MET A 1 110 ? -5.784 8.995 6.842 1.00 98.56 110 MET A O 1
ATOM 838 N N . PRO A 1 111 ? -5.744 6.733 7.019 1.00 98.69 111 PRO A N 1
ATOM 839 C CA . PRO A 1 111 ? -4.682 6.652 8.023 1.00 98.69 111 PRO A CA 1
ATOM 840 C C . PRO A 1 111 ? -3.324 7.138 7.516 1.00 98.69 111 PRO A C 1
ATOM 842 O O . PRO A 1 111 ? -3.132 7.323 6.310 1.00 98.69 111 PRO A O 1
ATOM 845 N N . MET A 1 112 ? -2.383 7.334 8.436 1.00 98.62 112 MET A N 1
ATOM 846 C CA . MET A 1 112 ? -0.987 7.624 8.132 1.00 98.62 112 MET A CA 1
ATOM 847 C C . MET A 1 112 ? -0.321 6.409 7.481 1.00 98.62 112 MET A C 1
ATOM 849 O O . MET A 1 112 ? -0.510 5.257 7.892 1.00 98.62 112 MET A O 1
ATOM 853 N N . GLY A 1 113 ? 0.477 6.659 6.449 1.00 98.69 113 GLY A N 1
ATOM 854 C CA . GLY A 1 113 ? 1.247 5.625 5.782 1.00 98.69 113 GLY A CA 1
ATOM 855 C C . GLY A 1 113 ? 2.626 6.107 5.371 1.00 98.69 113 GLY A C 1
ATOM 856 O O . GLY A 1 113 ? 2.873 7.297 5.176 1.00 98.69 113 GLY A O 1
ATOM 857 N N . LYS A 1 114 ? 3.522 5.141 5.193 1.00 98.56 114 LYS A N 1
ATOM 858 C CA . LYS A 1 114 ? 4.876 5.359 4.696 1.00 98.56 114 LYS A CA 1
ATOM 859 C C . LYS A 1 114 ? 5.170 4.416 3.543 1.00 98.56 114 LYS A C 1
ATOM 861 O O . LYS A 1 114 ? 4.835 3.234 3.590 1.00 98.56 114 LYS A O 1
ATOM 866 N N . GLY A 1 115 ? 5.782 4.928 2.489 1.00 98.12 115 GLY A N 1
ATOM 867 C CA . GLY A 1 115 ? 5.959 4.177 1.263 1.00 98.12 115 GLY A CA 1
ATOM 868 C C . GLY A 1 115 ? 6.855 4.857 0.251 1.00 98.12 115 GLY A C 1
ATOM 869 O O . GLY A 1 115 ? 7.619 5.766 0.567 1.00 98.12 115 GLY A O 1
ATOM 870 N N . TYR A 1 116 ? 6.727 4.399 -0.987 1.00 98.06 116 TYR A N 1
ATOM 871 C CA . TYR A 1 116 ? 7.522 4.858 -2.105 1.00 98.06 116 TYR A CA 1
ATOM 872 C C . TYR A 1 116 ? 6.692 5.018 -3.375 1.00 98.06 116 TYR A C 1
ATOM 874 O O . TYR A 1 116 ? 5.812 4.206 -3.672 1.00 98.06 116 TYR A O 1
ATOM 882 N N . ILE A 1 117 ? 7.026 6.049 -4.151 1.00 96.50 117 ILE A N 1
ATOM 883 C CA . ILE A 1 117 ? 6.434 6.349 -5.454 1.00 96.50 117 ILE A CA 1
ATOM 884 C C . ILE A 1 117 ? 7.541 6.395 -6.511 1.00 96.50 117 ILE A C 1
ATOM 886 O O . ILE A 1 117 ? 8.431 7.252 -6.483 1.00 96.50 117 ILE A O 1
ATOM 890 N N . GLN A 1 118 ? 7.473 5.484 -7.477 1.00 93.31 118 GLN A N 1
ATOM 891 C CA . GLN A 1 118 ? 8.363 5.425 -8.626 1.00 93.31 118 GLN A CA 1
ATOM 892 C C . GLN A 1 118 ? 7.926 6.440 -9.692 1.00 93.31 118 GLN A C 1
ATOM 894 O O . GLN A 1 118 ? 6.881 6.291 -10.323 1.00 93.31 118 GLN A O 1
ATOM 899 N N . LYS A 1 119 ? 8.753 7.461 -9.934 1.00 89.62 119 LYS A N 1
ATOM 900 C CA . LYS A 1 119 ? 8.549 8.476 -10.981 1.00 89.62 119 LYS A CA 1
ATOM 901 C C . LYS A 1 119 ? 9.821 8.610 -11.808 1.00 89.62 119 LYS A C 1
ATOM 903 O O . LYS A 1 119 ? 10.902 8.737 -11.245 1.00 89.62 119 LYS A O 1
ATOM 908 N N . ALA A 1 120 ? 9.694 8.547 -13.136 1.00 86.12 120 ALA A N 1
ATOM 909 C CA . ALA A 1 120 ? 10.821 8.649 -14.075 1.00 86.12 120 ALA A CA 1
ATOM 910 C C . ALA A 1 120 ? 12.018 7.732 -13.723 1.00 86.12 120 ALA A C 1
ATOM 912 O O . ALA A 1 120 ? 13.176 8.114 -13.843 1.00 86.12 120 ALA A O 1
ATOM 913 N N . GLY A 1 121 ? 11.733 6.515 -13.247 1.00 82.94 121 GLY A N 1
ATOM 914 C CA . GLY A 1 121 ? 12.755 5.531 -12.882 1.00 82.94 121 GLY A CA 1
ATOM 915 C C . GLY A 1 121 ? 13.395 5.723 -11.503 1.00 82.94 121 GLY A C 1
ATOM 916 O O . GLY A 1 121 ? 14.157 4.841 -11.108 1.00 82.94 121 GLY A O 1
ATOM 917 N N . VAL A 1 122 ? 13.045 6.783 -10.767 1.00 87.88 122 VAL A N 1
ATOM 918 C CA . VAL A 1 122 ? 13.519 7.090 -9.408 1.00 87.88 122 VAL A CA 1
ATOM 919 C C . VAL A 1 122 ? 12.445 6.738 -8.383 1.00 87.88 122 VAL A C 1
ATOM 921 O O . VAL A 1 122 ? 11.262 7.011 -8.595 1.00 87.88 122 VAL A O 1
ATOM 924 N N . LEU A 1 123 ? 12.858 6.132 -7.272 1.00 92.94 123 LEU A N 1
ATOM 925 C CA . LEU A 1 123 ? 11.986 5.783 -6.159 1.00 92.94 123 LEU A CA 1
ATOM 926 C C . LEU A 1 123 ? 12.005 6.920 -5.126 1.00 92.94 123 LEU A C 1
ATOM 928 O O . LEU A 1 123 ? 13.050 7.206 -4.553 1.00 92.94 123 LEU A O 1
ATOM 932 N N . ASN A 1 124 ? 10.867 7.580 -4.913 1.00 94.94 124 ASN A N 1
ATOM 933 C CA . ASN A 1 124 ? 10.749 8.703 -3.981 1.00 94.94 124 ASN A CA 1
ATOM 934 C C . ASN A 1 124 ? 10.012 8.246 -2.729 1.00 94.94 124 ASN A C 1
ATOM 936 O O . ASN A 1 124 ? 8.932 7.672 -2.847 1.00 94.94 124 ASN A O 1
ATOM 940 N N . GLU A 1 125 ? 10.578 8.500 -1.557 1.00 97.44 125 GLU A N 1
ATOM 941 C CA . GLU A 1 125 ? 9.914 8.229 -0.283 1.00 97.44 125 GLU A CA 1
ATOM 942 C C . GLU A 1 125 ? 8.695 9.144 -0.104 1.00 97.44 125 GLU A C 1
ATOM 944 O O . GLU A 1 125 ? 8.707 10.310 -0.501 1.00 97.44 125 GLU A O 1
ATOM 949 N N . ALA A 1 126 ? 7.632 8.606 0.486 1.00 97.50 126 ALA A N 1
ATOM 950 C CA . ALA A 1 126 ? 6.425 9.336 0.841 1.00 97.50 126 ALA A CA 1
ATOM 951 C C . ALA A 1 126 ? 5.977 8.917 2.245 1.00 97.50 126 ALA A C 1
ATOM 953 O O . ALA A 1 126 ? 5.870 7.725 2.527 1.00 97.50 126 ALA A O 1
ATOM 954 N N . SER A 1 127 ? 5.707 9.890 3.112 1.00 98.31 127 SER A N 1
ATOM 955 C CA . SER A 1 127 ? 5.174 9.678 4.460 1.00 98.31 127 SER A CA 1
ATOM 956 C C . SER A 1 127 ? 4.104 10.728 4.717 1.00 98.31 127 SER A C 1
ATOM 958 O O . SER A 1 127 ? 4.424 11.904 4.863 1.00 98.31 127 SER A O 1
ATOM 960 N N . ASP A 1 128 ? 2.844 10.316 4.669 1.00 98.69 128 ASP A N 1
ATOM 961 C CA . ASP A 1 128 ? 1.669 11.188 4.720 1.00 98.69 128 ASP A CA 1
ATOM 962 C C . ASP A 1 128 ? 0.406 10.322 4.894 1.00 98.69 128 ASP A C 1
ATOM 964 O O . ASP A 1 128 ? 0.445 9.090 4.810 1.00 98.69 128 ASP A O 1
ATOM 968 N N . TYR A 1 129 ? -0.748 10.955 5.071 1.00 98.69 129 TYR A N 1
ATOM 969 C CA . TYR A 1 129 ? -2.038 10.288 5.024 1.00 98.69 129 TYR A CA 1
ATOM 970 C C . TYR A 1 129 ? -2.246 9.591 3.681 1.00 98.69 129 TYR A C 1
ATOM 972 O O . TYR A 1 129 ? -1.992 10.162 2.614 1.00 98.69 129 TYR A O 1
ATOM 980 N N . LEU A 1 130 ? -2.805 8.378 3.714 1.00 98.56 130 LEU A N 1
ATOM 981 C CA . LEU A 1 130 ? -2.976 7.532 2.533 1.00 98.56 130 LEU A CA 1
ATOM 982 C C . LEU A 1 130 ? -3.621 8.273 1.358 1.00 98.56 130 LEU A C 1
ATOM 984 O O . LEU A 1 130 ? -3.186 8.089 0.227 1.00 98.56 130 LEU A O 1
ATOM 988 N N . LYS A 1 131 ? -4.597 9.161 1.602 1.00 97.75 131 LYS A N 1
ATOM 989 C CA . LYS A 1 131 ? -5.264 9.955 0.548 1.00 97.75 131 LYS A CA 1
ATOM 990 C C . LYS A 1 131 ? -4.295 10.752 -0.340 1.00 97.75 131 LYS A C 1
ATOM 992 O O . LYS A 1 131 ? -4.604 10.972 -1.510 1.00 97.75 131 LYS A O 1
ATOM 997 N N . ASN A 1 132 ? -3.151 11.166 0.205 1.00 98.25 132 ASN A N 1
ATOM 998 C CA . ASN A 1 132 ? -2.128 11.945 -0.490 1.00 98.25 132 ASN A CA 1
ATOM 999 C C . ASN A 1 132 ? -1.123 11.042 -1.223 1.00 98.25 132 ASN A C 1
ATOM 1001 O O . ASN A 1 132 ? -0.591 11.434 -2.259 1.00 98.25 132 ASN A O 1
ATOM 1005 N N . ILE A 1 133 ? -0.911 9.814 -0.737 1.00 98.19 133 ILE A N 1
ATOM 1006 C CA . ILE A 1 133 ? 0.024 8.844 -1.329 1.00 98.19 133 ILE A CA 1
ATOM 1007 C C . ILE A 1 133 ? -0.652 8.020 -2.431 1.00 98.19 133 ILE A C 1
ATOM 1009 O O . ILE A 1 133 ? -0.109 7.873 -3.526 1.00 98.19 133 ILE A O 1
ATOM 1013 N N . ILE A 1 134 ? -1.854 7.493 -2.166 1.00 97.75 134 ILE A N 1
ATOM 1014 C CA . ILE A 1 134 ? -2.573 6.603 -3.092 1.00 97.75 134 ILE A CA 1
ATOM 1015 C C . ILE A 1 134 ? -3.489 7.355 -4.067 1.00 97.75 134 ILE A C 1
ATOM 1017 O O . ILE A 1 134 ? -4.127 6.741 -4.927 1.00 97.75 134 ILE A O 1
ATOM 1021 N N . GLY A 1 135 ? -3.559 8.683 -3.946 1.00 96.00 135 GLY A N 1
ATOM 1022 C CA . GLY A 1 135 ? -4.374 9.559 -4.783 1.00 96.00 135 GLY A CA 1
ATOM 1023 C C . GLY A 1 135 ? -5.880 9.394 -4.560 1.00 96.00 135 GLY A C 1
ATOM 1024 O O . GLY A 1 135 ? -6.330 8.832 -3.565 1.00 96.00 135 GLY A O 1
ATOM 1025 N N . ARG A 1 136 ? -6.681 9.905 -5.501 1.00 96.56 136 ARG A N 1
ATOM 1026 C CA . ARG A 1 136 ? -8.154 9.820 -5.477 1.00 96.56 136 ARG A CA 1
ATOM 1027 C C . ARG A 1 136 ? -8.649 8.487 -6.056 1.00 96.56 136 ARG A C 1
ATOM 1029 O O . ARG A 1 136 ? -8.012 7.989 -6.988 1.00 96.56 136 ARG A O 1
ATOM 1036 N N . PRO A 1 137 ? -9.786 7.942 -5.586 1.00 95.50 137 PRO A N 1
ATOM 1037 C CA . PRO A 1 137 ? -10.393 6.775 -6.222 1.00 95.50 137 PRO A CA 1
ATOM 1038 C C . PRO A 1 137 ? -10.738 7.082 -7.689 1.00 95.50 137 PRO A C 1
ATOM 1040 O O . PRO A 1 137 ? -11.035 8.226 -8.037 1.00 95.50 137 PRO A O 1
ATOM 1043 N N . GLY A 1 138 ? -10.659 6.073 -8.555 1.00 92.81 138 GLY A N 1
ATOM 1044 C CA . GLY A 1 138 ? -10.858 6.210 -10.000 1.00 92.81 138 GLY A CA 1
ATOM 1045 C C . GLY A 1 138 ? -10.542 4.906 -10.734 1.00 92.81 138 GLY A C 1
ATOM 1046 O O . GLY A 1 138 ? -10.551 3.846 -10.122 1.00 92.81 138 GLY A O 1
ATOM 1047 N N . SER A 1 139 ? -10.203 4.984 -12.023 1.00 92.88 139 SER A N 1
ATOM 1048 C CA . SER A 1 139 ? -9.900 3.808 -12.863 1.00 92.88 139 SER A CA 1
ATOM 1049 C C . SER A 1 139 ? -8.570 3.119 -12.543 1.00 92.88 139 SER A C 1
ATOM 1051 O O . SER A 1 139 ? -8.290 2.041 -13.059 1.00 92.88 139 SER A O 1
ATOM 1053 N N . GLN A 1 140 ? -7.725 3.747 -11.726 1.00 95.00 140 GLN A N 1
ATOM 1054 C CA . GLN A 1 140 ? -6.434 3.187 -11.368 1.00 95.00 140 GLN A CA 1
ATOM 1055 C C . GLN A 1 140 ? -6.591 2.069 -10.334 1.00 95.00 140 GLN A C 1
ATOM 1057 O O . GLN A 1 140 ? -7.132 2.287 -9.248 1.00 95.00 140 GLN A O 1
ATOM 1062 N N . GLU A 1 141 ? -6.053 0.900 -10.666 1.00 97.00 141 GLU A N 1
ATOM 1063 C CA . GLU A 1 141 ? -6.060 -0.266 -9.791 1.00 97.00 141 GLU A CA 1
ATOM 1064 C C . GLU A 1 141 ? -5.290 0.004 -8.495 1.00 97.00 141 GLU A C 1
ATOM 1066 O O . GLU A 1 141 ? -4.176 0.544 -8.502 1.00 97.00 141 GLU A O 1
ATOM 1071 N N . ARG A 1 142 ? -5.900 -0.396 -7.379 1.00 98.38 142 ARG A N 1
ATOM 1072 C CA . ARG A 1 142 ? -5.304 -0.357 -6.049 1.00 98.38 142 ARG A CA 1
ATOM 1073 C C . ARG A 1 142 ? -5.531 -1.690 -5.375 1.00 98.38 142 ARG A C 1
ATOM 1075 O O . ARG A 1 142 ? -6.674 -2.119 -5.279 1.00 98.38 142 ARG A O 1
ATOM 1082 N N . LYS A 1 143 ? -4.464 -2.319 -4.897 1.00 98.56 143 LYS A N 1
ATOM 1083 C CA . LYS A 1 143 ? -4.555 -3.584 -4.163 1.00 98.56 143 LYS A CA 1
ATOM 1084 C C . LYS A 1 143 ? -4.085 -3.402 -2.738 1.00 98.56 143 LYS A C 1
ATOM 1086 O O . LYS A 1 143 ? -3.038 -2.793 -2.518 1.00 98.56 143 LYS A O 1
ATOM 1091 N N . VAL A 1 144 ? -4.845 -3.954 -1.804 1.00 98.88 144 VAL A N 1
ATOM 1092 C CA . VAL A 1 144 ? -4.460 -4.131 -0.408 1.00 98.88 144 VAL A CA 1
ATOM 1093 C C . VAL A 1 144 ? -3.964 -5.556 -0.221 1.00 98.88 144 VAL A C 1
ATOM 1095 O O . VAL A 1 144 ? -4.621 -6.506 -0.640 1.00 98.88 144 VAL A O 1
ATOM 1098 N N . PHE A 1 145 ? -2.816 -5.684 0.427 1.00 98.81 145 PHE A N 1
ATOM 1099 C CA . PHE A 1 145 ? -2.191 -6.933 0.825 1.00 98.81 145 PHE A CA 1
ATOM 1100 C C . PHE A 1 145 ? -2.071 -6.936 2.347 1.00 98.81 145 PHE A C 1
ATOM 1102 O O . PHE A 1 145 ? -1.404 -6.069 2.922 1.00 98.81 145 PHE A O 1
ATOM 1109 N N . LEU A 1 146 ? -2.734 -7.891 2.989 1.00 98.75 146 LEU A N 1
ATOM 1110 C CA . LEU A 1 146 ? -2.747 -8.043 4.439 1.00 98.75 146 LEU A CA 1
ATOM 1111 C C . LEU A 1 146 ? -1.914 -9.261 4.838 1.00 98.75 146 LEU A C 1
ATOM 1113 O O . LEU A 1 146 ? -2.057 -10.328 4.240 1.00 98.75 146 LEU A O 1
ATOM 1117 N N . PHE A 1 147 ? -1.054 -9.083 5.839 1.00 98.44 147 PHE A N 1
ATOM 1118 C CA . PHE A 1 147 ? -0.140 -10.107 6.349 1.00 98.44 147 PHE A CA 1
ATOM 1119 C C . PHE A 1 147 ? -0.300 -10.237 7.867 1.00 98.44 147 PHE A C 1
ATOM 1121 O O . PHE A 1 147 ? -0.377 -9.217 8.561 1.00 98.44 147 PHE A O 1
ATOM 1128 N N . LYS A 1 148 ? -0.383 -11.470 8.367 1.00 95.12 148 LYS A N 1
ATOM 1129 C CA . LYS A 1 148 ? -0.408 -11.800 9.798 1.00 95.12 148 LYS A CA 1
ATOM 1130 C C . LYS A 1 148 ? 0.984 -11.786 10.407 1.00 95.12 148 LYS A C 1
ATOM 1132 O O . LYS A 1 148 ? 1.943 -12.251 9.761 1.00 95.12 148 LYS A O 1
#

pLDDT: mean 90.06, std 15.19, range [38.69, 98.88]

Foldseek 3Di:
DDDDDDDDDDDPPPLVVQLVVVLVVVCVVCPPPFHDDPVQADSQQRQVSVVVRLVVAFPDKDWDALVCPVVVLVVLVVFPWKWKDWARFWIKIFDDSVQFDDDPQSRGTFGWIWIWGQDPNDTDIDTGGVCVRNDGGDPIIMMMGGHD

Secondary structure (DSSP, 8-state):
---------SSHHHHHHHHHHHHHHHHHHTTTT----GGGS-SSSHHHHHHHHHHHHSSEEEE--TTTHHHHHHHHTTSSEEEEEETTTEEEEEEEEEEEEEETTTTEEEEEEEEEEEETTEEEEEEEEHHHHS-SSSSS-EEEEEE-

Sequence (148 aa):
MKKSIFILFVLFGFALSAQNTKVEVLKEFLKGTLQLDVAAIDLGQPIFSINKLASVKADKVIDLTKENVAEVLAEAKNYSTCIITVGVHTIVKVTDFEDCSPSGAWGTCMPMGKGYIQKAGVLNEASDYLKNIIGRPGSQERKVFLFK

Radius of gyration: 18.64 Å; chains: 1; bounding box: 57×29×61 Å